Protein AF-A0A7X7BGN4-F1 (afdb_monomer)

Mean predicted aligned error: 4.78 Å

Sequence (142 aa):
SSTQMACIYAAIAAKGDIPAPRLLLSDEAAIWKEAVISDSNRVFLQQAMRATVEQTHRSAAYRDFAALAGKSGTVEASWDAELERVALDSWFIGFDLNRPDMVIAIQEQNVHKSPDRPSAALRFGQVYDLLYLDSSTARAGD

Foldseek 3Di:
DLVQVLQCCLCLLDVNFRWDDDDDPPDDTDTPGPNPDDPVVSVVQQVVQLCCCVPVVVVAADDPVFSKGKDKDKDQDAADPVVRGGWIKIWIWIATSVCSVDIDIDIDTRLVVDPVSDHPNNVNNVVCCCVPVVVVVVVVPD

Solvent-accessible surface area (backbone atoms only — not comparable to full-atom values): 7882 Å² total; per-residue (Å²): 109,59,67,59,51,25,30,57,51,34,14,52,58,56,86,11,35,25,52,47,90,79,84,56,87,88,56,80,89,48,76,66,41,74,67,78,44,53,71,70,58,28,53,52,48,49,53,56,19,27,46,36,17,67,62,78,34,32,94,39,35,50,51,95,93,52,55,45,24,28,49,77,50,75,42,84,75,49,79,33,78,92,76,74,41,71,28,28,29,25,31,20,38,34,33,30,72,83,55,51,86,52,59,50,53,39,76,38,74,49,26,69,78,44,93,81,49,67,44,18,44,38,51,53,26,51,53,50,46,54,64,63,54,58,54,57,66,68,66,75,77,118

Structure (mmCIF, N/CA/C/O backbone):
data_AF-A0A7X7BGN4-F1
#
_entry.id   AF-A0A7X7BGN4-F1
#
loop_
_atom_site.group_PDB
_atom_site.id
_atom_site.type_symbol
_atom_site.label_atom_id
_atom_site.label_alt_id
_atom_site.label_comp_id
_atom_site.label_asym_id
_atom_site.label_entity_id
_atom_site.label_seq_id
_atom_site.pdbx_PDB_ins_code
_atom_site.Cartn_x
_atom_site.Cartn_y
_atom_site.Cartn_z
_atom_site.occupancy
_atom_site.B_iso_or_equiv
_atom_site.auth_seq_id
_atom_site.auth_comp_id
_atom_site.auth_asym_id
_atom_site.auth_atom_id
_atom_site.pdbx_PDB_model_num
ATOM 1 N N . SER A 1 1 ? 10.219 -10.341 6.220 1.00 89.44 1 SER A N 1
ATOM 2 C CA . SER A 1 1 ? 8.954 -11.057 5.947 1.00 89.44 1 SER A CA 1
ATOM 3 C C . SER A 1 1 ? 7.877 -10.044 5.591 1.00 89.44 1 SER A C 1
ATOM 5 O O . SER A 1 1 ? 7.798 -9.028 6.275 1.00 89.44 1 SER A O 1
ATOM 7 N N . SER A 1 2 ? 7.066 -10.289 4.556 1.00 93.50 2 SER A N 1
ATOM 8 C CA . SER A 1 2 ? 5.952 -9.406 4.164 1.00 93.50 2 SER A CA 1
ATOM 9 C C . SER A 1 2 ? 4.864 -9.320 5.241 1.00 93.50 2 SER A C 1
ATOM 11 O O . SER A 1 2 ? 4.368 -8.229 5.510 1.00 93.50 2 SER A O 1
ATOM 13 N N . THR A 1 3 ? 4.570 -10.419 5.943 1.00 96.19 3 THR A N 1
ATOM 14 C CA . THR A 1 3 ? 3.618 -10.442 7.069 1.00 96.19 3 THR A CA 1
ATOM 15 C C . THR A 1 3 ? 4.040 -9.495 8.187 1.00 96.19 3 THR A C 1
ATOM 17 O O . THR A 1 3 ? 3.245 -8.686 8.652 1.00 96.19 3 THR A O 1
ATOM 20 N N . GLN A 1 4 ? 5.314 -9.541 8.588 1.00 96.06 4 GLN A N 1
ATOM 21 C CA . GLN A 1 4 ? 5.825 -8.655 9.636 1.00 96.06 4 GLN A CA 1
ATOM 22 C C . GLN A 1 4 ? 5.733 -7.181 9.219 1.00 96.06 4 GLN A C 1
ATOM 24 O O . GLN A 1 4 ? 5.376 -6.334 10.035 1.00 96.06 4 GLN A O 1
ATOM 29 N N . MET A 1 5 ? 6.008 -6.879 7.947 1.00 97.12 5 MET A N 1
ATOM 30 C CA . MET A 1 5 ? 5.860 -5.527 7.408 1.00 97.12 5 MET A CA 1
ATOM 31 C C . MET A 1 5 ? 4.402 -5.058 7.447 1.00 97.12 5 MET A C 1
ATOM 33 O O . MET A 1 5 ? 4.143 -3.945 7.897 1.00 97.12 5 MET A O 1
ATOM 37 N N . ALA A 1 6 ? 3.449 -5.906 7.049 1.00 97.50 6 ALA A N 1
ATOM 38 C CA . ALA A 1 6 ? 2.025 -5.592 7.143 1.00 97.50 6 ALA A CA 1
ATOM 39 C C . ALA A 1 6 ? 1.596 -5.314 8.596 1.00 97.50 6 ALA A C 1
ATOM 41 O O . ALA A 1 6 ? 0.932 -4.312 8.848 1.00 97.50 6 ALA A O 1
ATOM 42 N N . CYS A 1 7 ? 2.043 -6.124 9.564 1.00 97.06 7 CYS A N 1
ATOM 43 C CA . CYS A 1 7 ? 1.758 -5.898 10.986 1.00 97.06 7 CYS A CA 1
ATOM 44 C C . CYS A 1 7 ? 2.334 -4.571 11.504 1.00 97.06 7 CYS A C 1
ATOM 46 O O . CYS A 1 7 ? 1.651 -3.854 12.227 1.00 97.06 7 CYS A O 1
ATOM 48 N N . ILE A 1 8 ? 3.566 -4.210 11.126 1.00 97.81 8 ILE A N 1
ATOM 49 C CA . ILE A 1 8 ? 4.160 -2.918 11.514 1.00 97.81 8 ILE A CA 1
ATOM 50 C C . ILE A 1 8 ? 3.343 -1.756 10.933 1.00 97.81 8 ILE A C 1
ATOM 52 O O . ILE A 1 8 ? 3.027 -0.806 11.645 1.00 97.81 8 ILE A O 1
ATOM 56 N N . TYR A 1 9 ? 2.957 -1.834 9.657 1.00 98.19 9 TYR A N 1
ATOM 57 C CA . TYR A 1 9 ? 2.141 -0.798 9.016 1.00 98.19 9 TYR A CA 1
ATOM 58 C C . TYR A 1 9 ? 0.696 -0.758 9.541 1.00 98.19 9 TYR A C 1
ATOM 60 O O . TYR A 1 9 ? 0.066 0.297 9.483 1.00 98.19 9 TYR A O 1
ATOM 68 N N . ALA A 1 10 ? 0.185 -1.845 10.128 1.00 97.44 10 ALA A N 1
ATOM 69 C CA . ALA A 1 10 ? -1.107 -1.849 10.814 1.00 97.44 10 ALA A CA 1
ATOM 70 C C . ALA A 1 10 ? -1.140 -0.892 12.015 1.00 97.44 10 ALA A C 1
ATOM 72 O O . ALA A 1 10 ? -2.182 -0.291 12.267 1.00 97.44 10 ALA A O 1
ATOM 73 N N . ALA A 1 11 ? -0.004 -0.643 12.677 1.00 97.75 11 ALA A N 1
ATOM 74 C CA . ALA A 1 11 ? 0.075 0.390 13.712 1.00 97.75 11 ALA A CA 1
ATOM 75 C C . ALA A 1 11 ? -0.222 1.794 13.155 1.00 97.75 11 ALA A C 1
ATOM 77 O O . ALA A 1 11 ? -0.829 2.618 13.838 1.00 97.75 11 ALA A O 1
ATOM 78 N N . ILE A 1 12 ? 0.151 2.058 11.896 1.00 98.25 12 ILE A N 1
ATOM 79 C CA . ILE A 1 12 ? -0.150 3.323 11.214 1.00 98.25 12 ILE A CA 1
ATOM 80 C C . ILE A 1 12 ? -1.622 3.366 10.780 1.00 98.25 12 ILE A C 1
ATOM 82 O O . ILE A 1 12 ? -2.261 4.411 10.880 1.00 98.25 12 ILE A O 1
ATOM 86 N N . ALA A 1 13 ? -2.170 2.248 10.299 1.00 96.38 13 ALA A N 1
ATOM 87 C CA . ALA A 1 13 ? -3.560 2.163 9.852 1.00 96.38 13 ALA A CA 1
ATOM 88 C C . ALA A 1 13 ? -4.568 2.290 11.011 1.00 96.38 13 ALA A C 1
ATOM 90 O O . ALA A 1 13 ? -5.602 2.937 10.856 1.00 96.38 13 ALA A O 1
ATOM 91 N N . ALA A 1 14 ? -4.247 1.708 12.17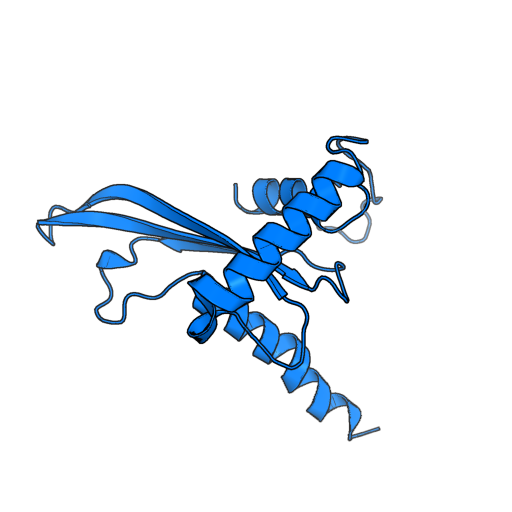0 1.00 86.81 14 ALA A N 1
ATOM 92 C CA . ALA A 1 14 ? -5.138 1.587 13.322 1.00 86.81 14 ALA A CA 1
ATOM 93 C C . ALA A 1 14 ? -4.778 2.566 14.4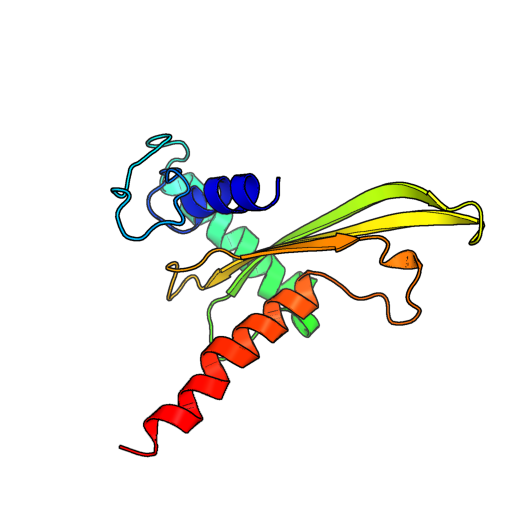60 1.00 86.81 14 ALA A C 1
ATOM 95 O O . ALA A 1 14 ? -4.664 3.767 14.236 1.00 86.81 14 ALA A O 1
ATOM 96 N N . LYS A 1 15 ? -4.659 2.078 15.704 1.00 90.31 15 LYS A N 1
ATOM 97 C CA . LYS A 1 15 ? -4.512 2.894 16.927 1.00 90.31 15 LYS A CA 1
ATOM 98 C C . LYS A 1 15 ? -3.081 2.948 17.480 1.00 90.31 15 LYS A C 1
ATOM 100 O O . LYS A 1 15 ? -2.893 3.198 18.661 1.00 90.31 15 LYS A O 1
ATOM 105 N N . GLY A 1 16 ? -2.077 2.724 16.635 1.00 95.81 16 GLY A N 1
ATOM 106 C CA . GLY A 1 16 ? -0.673 2.775 17.049 1.00 95.81 16 GLY A CA 1
ATOM 107 C C . GLY A 1 16 ? -0.114 1.479 17.640 1.00 95.81 16 GLY A C 1
ATOM 108 O O . GLY A 1 16 ? 1.051 1.462 18.028 1.00 95.81 16 GLY A O 1
ATOM 109 N N . ASP A 1 17 ? -0.895 0.397 17.651 1.00 97.19 17 ASP A N 1
ATOM 110 C CA . ASP A 1 17 ? -0.479 -0.923 18.137 1.00 97.19 17 ASP A CA 1
ATOM 111 C C . ASP A 1 17 ? -0.106 -1.858 16.980 1.00 97.19 17 ASP A C 1
ATOM 113 O O . ASP A 1 17 ? -0.729 -1.838 15.917 1.00 97.19 17 ASP A O 1
ATOM 117 N N . ILE A 1 18 ? 0.883 -2.725 17.201 1.00 97.62 18 ILE A N 1
ATOM 118 C CA . ILE A 1 18 ? 1.204 -3.830 16.294 1.00 97.62 18 ILE A CA 1
ATOM 119 C C . ILE A 1 18 ? 0.422 -5.068 16.754 1.00 97.62 18 ILE A C 1
ATOM 121 O O . ILE A 1 18 ? 0.698 -5.580 17.848 1.00 97.62 18 ILE A O 1
ATOM 125 N N . PRO A 1 19 ? -0.508 -5.601 15.942 1.00 95.38 19 PRO A N 1
ATOM 126 C CA . PRO A 1 19 ? -1.207 -6.837 16.267 1.00 95.38 19 PRO A CA 1
ATOM 127 C C . PRO A 1 19 ? -0.261 -8.039 16.168 1.00 95.38 19 PRO A C 1
ATOM 129 O O . PRO A 1 19 ? 0.626 -8.082 15.310 1.00 95.38 19 PRO A O 1
ATOM 132 N N . ALA A 1 20 ? -0.475 -9.044 17.014 1.00 95.75 20 ALA A N 1
ATOM 133 C CA . ALA A 1 20 ? 0.140 -10.349 16.823 1.00 95.75 20 ALA A CA 1
ATOM 134 C C . ALA A 1 20 ? -0.489 -11.019 15.583 1.00 95.75 20 ALA A C 1
ATOM 136 O O . ALA A 1 20 ? -1.716 -11.150 15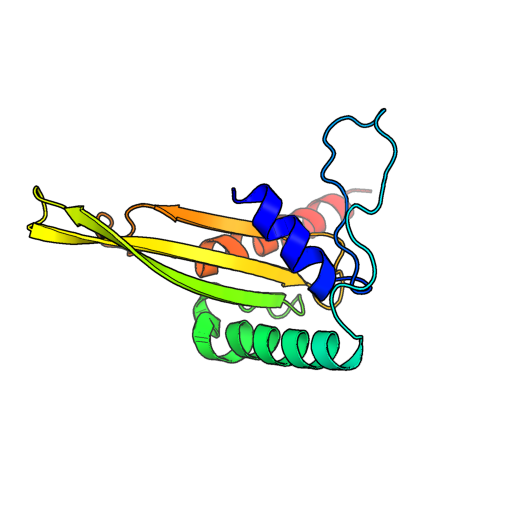.527 1.00 95.75 20 ALA A O 1
ATOM 137 N N . PRO A 1 21 ? 0.300 -11.424 14.567 1.00 95.31 21 PRO A N 1
ATOM 138 C CA . PRO A 1 21 ? -0.253 -12.106 13.405 1.00 95.31 21 PRO A CA 1
ATOM 139 C C . PRO A 1 21 ? -0.807 -13.474 13.813 1.00 95.31 21 PRO A C 1
ATOM 141 O O . PRO A 1 21 ? -0.109 -14.264 14.446 1.00 95.31 21 PRO A O 1
ATOM 144 N N . ARG A 1 22 ? -2.039 -13.767 13.392 1.00 95.12 22 ARG A N 1
ATOM 145 C CA . ARG A 1 22 ? -2.682 -15.078 13.538 1.00 95.12 22 ARG A CA 1
ATOM 146 C C . ARG A 1 22 ? -3.301 -15.511 12.216 1.00 95.12 22 ARG A C 1
ATOM 148 O O . ARG A 1 22 ? -3.629 -14.667 11.383 1.00 95.12 22 ARG A O 1
ATOM 155 N N . LEU A 1 23 ? -3.476 -16.816 12.047 1.00 96.31 23 LEU A N 1
ATOM 156 C CA . LEU A 1 23 ? -4.122 -17.393 10.866 1.00 96.31 23 LEU A CA 1
ATOM 157 C C . LEU A 1 23 ? -5.316 -18.272 11.240 1.00 96.31 23 LEU A C 1
ATOM 159 O O . LEU A 1 23 ? -6.317 -18.275 10.527 1.00 96.31 23 LEU A O 1
ATOM 163 N N . LEU A 1 24 ? -5.229 -19.008 12.351 1.00 97.69 24 LEU A N 1
ATOM 164 C CA . LEU A 1 24 ? -6.299 -19.901 12.772 1.00 97.69 24 LEU A CA 1
ATOM 165 C C . LEU A 1 24 ? -7.409 -19.108 13.456 1.00 97.69 24 LEU A C 1
ATOM 167 O O . LEU A 1 24 ? -7.161 -18.240 14.292 1.00 97.69 24 LEU A O 1
ATOM 171 N N . LEU A 1 25 ? -8.655 -19.444 13.125 1.00 95.38 25 LEU A N 1
ATOM 172 C CA . LEU A 1 25 ? -9.826 -18.807 13.726 1.00 95.38 25 LEU A CA 1
ATOM 173 C C . LEU A 1 25 ? -9.886 -19.026 15.246 1.00 95.38 25 LEU A C 1
ATOM 175 O O . LEU A 1 25 ? -10.361 -18.145 15.957 1.00 95.38 25 LEU A O 1
ATOM 179 N N . SER A 1 26 ? -9.388 -20.176 15.711 1.00 97.25 26 SER A N 1
ATOM 180 C CA . SER A 1 26 ? -9.313 -20.568 17.121 1.00 97.25 26 SER A CA 1
ATOM 181 C C . SER A 1 26 ? -8.304 -19.767 17.938 1.00 97.25 26 SER A C 1
ATOM 183 O O . SER A 1 26 ? -8.408 -19.761 19.161 1.00 97.25 26 SER A O 1
ATOM 185 N N . ASP A 1 27 ? -7.328 -19.126 17.291 1.00 97.19 27 ASP A N 1
ATOM 186 C CA . ASP A 1 27 ? -6.321 -18.340 17.996 1.00 97.19 27 ASP A CA 1
ATOM 187 C C . ASP A 1 27 ? -6.933 -17.010 18.437 1.00 97.19 27 ASP A C 1
ATOM 189 O O . ASP A 1 27 ? -7.567 -16.306 17.640 1.00 97.19 27 ASP A O 1
ATOM 193 N N . GLU A 1 28 ? -6.713 -16.642 19.696 1.00 96.31 28 GLU A N 1
ATOM 194 C CA . GLU A 1 28 ? -7.175 -15.365 20.230 1.00 96.31 28 GLU A CA 1
ATOM 195 C C . GLU A 1 28 ? -6.439 -14.190 19.572 1.00 96.31 28 GLU A C 1
ATOM 197 O O . GLU A 1 28 ? -5.244 -14.247 19.269 1.00 96.31 28 GLU A O 1
ATOM 202 N N . ALA A 1 29 ? -7.162 -13.094 19.338 1.00 94.88 29 ALA A N 1
ATOM 203 C CA . ALA A 1 29 ? -6.539 -11.854 18.900 1.00 94.88 29 ALA A CA 1
ATOM 204 C C . ALA A 1 29 ? -5.721 -11.261 20.053 1.00 94.88 29 ALA A C 1
ATOM 206 O O . ALA A 1 29 ? -6.225 -11.113 21.164 1.00 94.88 29 ALA A O 1
ATOM 207 N N . ALA A 1 30 ? -4.478 -10.878 19.772 1.00 95.88 30 ALA A N 1
ATOM 208 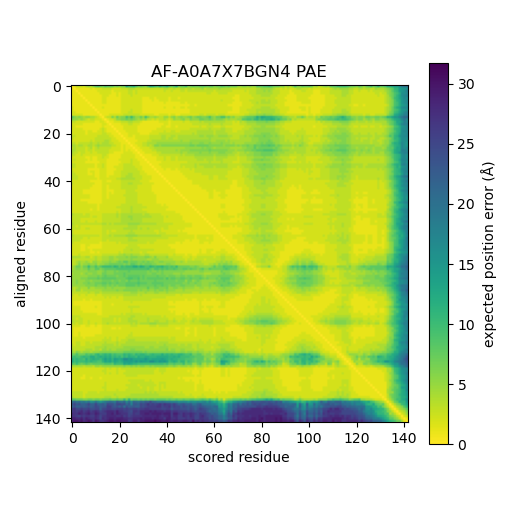C CA . ALA A 1 30 ? -3.589 -10.281 20.758 1.00 95.88 30 ALA A CA 1
ATOM 209 C C . ALA A 1 30 ? -2.841 -9.082 20.173 1.00 95.88 30 ALA A C 1
ATOM 211 O O . ALA A 1 30 ? -2.586 -9.002 18.967 1.00 95.88 30 ALA A O 1
ATOM 212 N N . ILE A 1 31 ? -2.454 -8.159 21.049 1.00 97.06 31 ILE A N 1
ATOM 213 C CA . ILE A 1 31 ? -1.527 -7.078 20.721 1.00 97.06 31 ILE A CA 1
ATOM 214 C C . ILE A 1 31 ? -0.110 -7.583 20.994 1.00 97.06 31 ILE A C 1
ATOM 216 O O . ILE A 1 31 ? 0.172 -8.121 22.062 1.00 97.06 31 ILE A O 1
ATOM 220 N N . TRP A 1 32 ? 0.790 -7.430 20.021 1.00 96.94 32 TRP A N 1
ATOM 221 C CA . TRP A 1 32 ? 2.195 -7.802 20.191 1.00 96.94 32 TRP A CA 1
ATOM 222 C C . TRP A 1 32 ? 3.031 -6.650 20.753 1.00 96.94 32 TRP A C 1
ATOM 224 O O . TRP A 1 32 ? 3.897 -6.866 21.604 1.00 96.94 32 TRP A O 1
ATOM 234 N N . LYS A 1 33 ? 2.798 -5.427 20.264 1.00 97.69 33 LYS A N 1
ATOM 235 C CA . LYS A 1 33 ? 3.459 -4.206 20.743 1.00 97.69 33 LYS A CA 1
ATOM 236 C C . LYS A 1 33 ? 2.444 -3.080 20.841 1.00 97.69 33 LYS A C 1
ATOM 238 O O . LYS A 1 33 ? 1.760 -2.798 19.863 1.00 97.69 33 LYS A O 1
ATOM 243 N N . GLU A 1 34 ? 2.395 -2.435 21.994 1.00 97.25 34 GLU A N 1
ATOM 244 C CA . GLU A 1 34 ? 1.486 -1.322 22.267 1.00 97.25 34 GLU A CA 1
ATOM 245 C C . GLU A 1 34 ? 2.155 0.023 21.972 1.00 97.25 34 GLU A C 1
ATOM 247 O O . GLU A 1 34 ? 3.364 0.174 22.175 1.00 97.25 34 GLU A O 1
ATOM 252 N N . ALA A 1 35 ? 1.361 0.993 21.515 1.00 96.38 35 ALA A N 1
ATOM 253 C CA . ALA A 1 35 ? 1.717 2.405 21.392 1.00 96.38 35 ALA A CA 1
ATOM 254 C C . ALA A 1 35 ? 3.078 2.669 20.712 1.00 96.38 35 ALA A C 1
ATOM 256 O O . ALA A 1 35 ? 3.840 3.547 21.125 1.00 96.38 35 ALA A O 1
ATOM 257 N N . VAL A 1 36 ? 3.393 1.929 19.642 1.00 98.06 36 VAL A N 1
ATOM 258 C CA . VAL A 1 36 ? 4.673 2.069 18.922 1.00 98.06 36 VAL A CA 1
ATOM 259 C C . VAL A 1 36 ? 4.773 3.378 18.136 1.00 98.06 36 VAL A C 1
ATOM 261 O O . VAL A 1 36 ? 5.855 3.755 17.687 1.00 98.06 36 VAL A O 1
ATOM 264 N N . ILE A 1 37 ? 3.648 4.072 17.956 1.00 97.69 37 ILE A N 1
ATOM 265 C CA . ILE A 1 37 ? 3.563 5.376 17.308 1.00 97.69 37 ILE A CA 1
ATOM 266 C C . ILE A 1 37 ? 2.502 6.242 17.996 1.00 97.69 37 ILE A C 1
ATOM 268 O O . ILE A 1 37 ? 1.422 5.766 18.342 1.00 97.69 37 ILE A O 1
ATOM 272 N N . SER A 1 38 ? 2.809 7.528 18.189 1.00 97.50 38 SER A N 1
ATOM 273 C CA . SER A 1 38 ? 1.842 8.499 18.708 1.00 97.50 38 SER A CA 1
ATOM 274 C C . SER A 1 38 ? 0.758 8.812 17.682 1.00 97.50 38 SER A C 1
ATOM 276 O O . SER A 1 38 ? 0.985 8.745 16.474 1.00 97.50 38 SER A O 1
ATOM 278 N N . ASP A 1 39 ? -0.403 9.257 18.157 1.00 96.81 39 ASP A N 1
ATOM 279 C CA . ASP A 1 39 ? -1.507 9.638 17.276 1.00 96.81 39 ASP A CA 1
ATOM 280 C C . ASP A 1 39 ? -1.132 10.775 16.308 1.00 96.81 39 ASP A C 1
ATOM 282 O O . ASP A 1 39 ? -1.407 10.700 15.111 1.00 96.81 39 ASP A O 1
ATOM 286 N N . SER A 1 40 ? -0.392 11.779 16.793 1.00 97.69 40 SER A N 1
ATOM 287 C CA . SER A 1 40 ? 0.103 12.886 15.966 1.00 97.69 40 SER A CA 1
ATOM 288 C C . SER A 1 40 ? 1.006 12.413 14.823 1.00 97.69 40 SER A C 1
ATOM 290 O O . SER A 1 40 ? 0.828 12.823 13.676 1.00 97.69 40 SER A O 1
ATOM 292 N N . ASN A 1 41 ? 1.948 11.511 15.112 1.00 98.38 41 ASN A N 1
ATOM 293 C CA . ASN A 1 41 ? 2.852 10.962 14.105 1.00 98.38 41 ASN A CA 1
ATOM 294 C C . ASN A 1 41 ? 2.111 10.025 13.151 1.00 98.38 41 ASN A C 1
ATOM 296 O O . ASN A 1 41 ? 2.403 10.002 11.958 1.00 98.38 41 ASN A O 1
ATOM 300 N N . ARG A 1 42 ? 1.123 9.282 13.653 1.00 97.50 42 ARG A N 1
ATOM 301 C CA . ARG A 1 42 ? 0.265 8.423 12.841 1.00 97.50 42 ARG A CA 1
ATOM 302 C C . ARG A 1 42 ? -0.506 9.235 11.803 1.00 97.50 42 ARG A C 1
ATOM 304 O O . ARG A 1 42 ? -0.441 8.903 10.623 1.00 97.50 42 ARG A O 1
ATOM 311 N N . VAL A 1 43 ? -1.172 10.315 12.212 1.00 97.62 43 VAL A N 1
ATOM 312 C CA . VAL A 1 43 ? -1.908 11.211 11.300 1.00 97.62 43 VAL A CA 1
ATOM 313 C C . VAL A 1 43 ? -0.971 11.834 10.265 1.00 97.62 43 VAL A C 1
ATOM 315 O O . VAL A 1 43 ? -1.286 11.837 9.075 1.00 97.62 43 VAL A O 1
ATOM 318 N N . PHE A 1 44 ? 0.210 12.290 10.690 1.00 98.44 44 PHE A N 1
ATOM 319 C CA . PHE A 1 44 ? 1.229 12.813 9.778 1.00 98.44 44 PHE A CA 1
ATOM 320 C C . PHE A 1 44 ? 1.647 11.778 8.716 1.00 98.44 44 PHE A C 1
ATOM 322 O O . PHE A 1 44 ? 1.667 12.081 7.521 1.00 98.44 44 PHE A O 1
ATOM 329 N N . LEU A 1 45 ? 1.928 10.535 9.124 1.00 98.56 45 LEU A N 1
ATOM 330 C CA . LEU A 1 45 ? 2.289 9.465 8.191 1.00 98.56 45 LEU A CA 1
ATOM 331 C C . LEU A 1 45 ? 1.136 9.102 7.255 1.00 98.56 45 LEU A C 1
ATOM 333 O O . LEU A 1 45 ? 1.369 8.932 6.062 1.00 98.56 45 LEU A O 1
ATOM 337 N N . GLN A 1 46 ? -0.099 9.028 7.753 1.00 98.38 46 GLN A N 1
ATOM 338 C CA . GLN A 1 46 ? -1.278 8.759 6.927 1.00 98.38 46 GLN A CA 1
ATOM 339 C C . GLN A 1 46 ? -1.446 9.807 5.816 1.00 98.38 46 GLN A C 1
ATOM 341 O O . GLN A 1 46 ? -1.685 9.443 4.665 1.00 98.38 46 GLN A O 1
ATOM 346 N N . GLN A 1 47 ? -1.240 11.091 6.122 1.00 98.38 47 GLN A N 1
ATOM 347 C CA . GLN A 1 47 ? -1.283 12.172 5.129 1.00 98.38 47 GLN A CA 1
ATOM 348 C C . GLN A 1 47 ? -0.174 12.030 4.075 1.00 98.38 47 GLN A C 1
ATOM 350 O O . GLN A 1 47 ? -0.444 12.104 2.875 1.00 98.38 47 GLN A O 1
ATOM 355 N N . ALA A 1 48 ? 1.064 11.757 4.496 1.00 98.50 48 ALA A N 1
ATOM 356 C CA . ALA A 1 48 ? 2.180 11.543 3.573 1.00 98.50 48 ALA A CA 1
ATOM 357 C C . ALA A 1 48 ? 1.980 10.295 2.684 1.00 98.50 48 ALA A C 1
ATOM 359 O O . ALA A 1 48 ? 2.270 10.302 1.482 1.00 98.50 48 ALA A O 1
ATOM 360 N N . MET A 1 49 ? 1.439 9.220 3.257 1.00 98.69 49 MET A N 1
ATOM 361 C CA . MET A 1 49 ? 1.102 7.990 2.538 1.00 98.69 49 MET A CA 1
ATOM 362 C C . MET A 1 49 ? -0.067 8.192 1.568 1.00 98.69 49 MET A C 1
ATOM 364 O O . MET A 1 49 ? -0.080 7.599 0.488 1.00 98.69 49 MET A O 1
ATOM 368 N N . ARG A 1 50 ? -1.031 9.056 1.901 1.00 98.50 50 ARG A N 1
ATOM 369 C CA . ARG A 1 50 ? -2.096 9.447 0.972 1.00 98.50 50 ARG A CA 1
ATOM 370 C C . ARG A 1 50 ? -1.539 10.224 -0.216 1.00 98.50 50 ARG A C 1
ATOM 372 O O . ARG A 1 50 ? -1.845 9.880 -1.355 1.00 98.50 50 ARG A O 1
ATOM 379 N N . ALA A 1 51 ? -0.653 11.191 0.027 1.00 98.50 51 ALA A N 1
ATOM 380 C CA . ALA A 1 51 ? 0.006 11.946 -1.039 1.00 98.50 51 ALA A CA 1
ATOM 381 C C . ALA A 1 51 ? 0.808 11.037 -1.991 1.00 98.50 51 ALA A C 1
ATOM 383 O O . ALA A 1 51 ? 0.787 11.238 -3.204 1.00 98.50 51 ALA A O 1
ATOM 384 N N . THR A 1 52 ? 1.445 9.984 -1.466 1.00 98.31 52 THR A N 1
ATOM 385 C CA . THR A 1 52 ? 2.139 8.972 -2.287 1.00 98.31 52 THR A CA 1
ATOM 386 C C . THR A 1 52 ? 1.196 8.323 -3.309 1.00 98.31 52 THR A C 1
ATOM 388 O O . THR A 1 52 ? 1.582 8.122 -4.461 1.00 98.31 52 THR A O 1
ATOM 391 N N . VAL A 1 53 ? -0.047 8.024 -2.923 1.00 98.50 53 VAL A N 1
ATOM 392 C CA . VAL A 1 53 ? -1.061 7.467 -3.831 1.00 98.50 53 VAL A CA 1
ATOM 393 C C . VAL A 1 53 ? -1.616 8.533 -4.773 1.00 98.50 53 VAL A C 1
ATOM 395 O O . VAL A 1 53 ? -1.718 8.293 -5.970 1.00 98.50 53 VAL A O 1
ATOM 398 N N . GLU A 1 54 ? -1.972 9.711 -4.263 1.00 98.31 54 GLU A N 1
ATOM 399 C CA . GLU A 1 54 ? -2.657 10.743 -5.053 1.00 98.31 54 GLU A CA 1
ATOM 400 C C . GLU A 1 54 ? -1.765 11.453 -6.070 1.00 98.31 54 GLU A C 1
ATOM 402 O O . GLU A 1 54 ? -2.286 11.965 -7.065 1.00 98.31 54 GLU A O 1
ATOM 407 N N . GLN A 1 55 ? -0.458 11.509 -5.804 1.00 97.75 55 GLN A N 1
ATOM 408 C CA . GLN A 1 55 ? 0.506 12.295 -6.570 1.00 97.75 55 GLN A CA 1
ATOM 409 C C . GLN A 1 55 ? 1.529 11.389 -7.258 1.00 97.75 55 GLN A C 1
ATOM 411 O O . GLN A 1 55 ? 1.616 11.383 -8.482 1.00 97.75 55 GLN A O 1
ATOM 416 N N . THR A 1 56 ? 2.285 10.594 -6.493 1.00 96.94 56 THR A N 1
ATOM 417 C CA . THR A 1 56 ? 3.409 9.811 -7.036 1.00 96.94 56 THR A CA 1
ATOM 418 C C . THR A 1 56 ? 2.945 8.604 -7.846 1.00 96.94 56 THR A C 1
ATOM 420 O O . THR A 1 56 ? 3.456 8.359 -8.933 1.00 96.94 56 THR A O 1
ATOM 423 N N . HIS A 1 57 ? 1.962 7.860 -7.335 1.00 97.38 57 HIS A N 1
ATOM 424 C CA . HIS A 1 57 ? 1.450 6.628 -7.950 1.00 97.38 57 HIS A CA 1
ATOM 425 C C . HIS A 1 57 ? 0.004 6.771 -8.414 1.00 97.38 57 HIS A C 1
ATOM 427 O O . HIS A 1 57 ? -0.747 5.795 -8.410 1.00 97.38 57 HIS A O 1
ATOM 433 N N . ARG A 1 58 ? -0.396 7.980 -8.830 1.00 97.62 58 ARG A N 1
ATOM 434 C CA .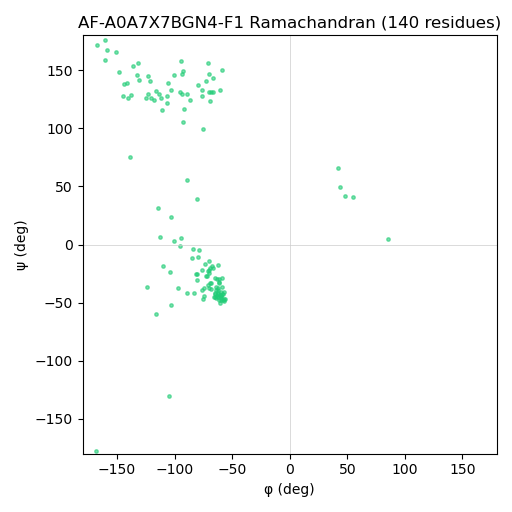 ARG A 1 58 ? -1.790 8.281 -9.182 1.00 97.62 58 ARG A CA 1
ATOM 435 C C . ARG A 1 58 ? -2.328 7.350 -10.264 1.00 97.62 58 ARG A C 1
ATOM 437 O O . ARG A 1 58 ? -3.395 6.778 -10.109 1.00 97.62 58 ARG A O 1
ATOM 444 N N . SER A 1 59 ? -1.579 7.137 -11.339 1.00 96.38 59 SER A N 1
ATOM 445 C CA . SER A 1 59 ? -2.015 6.259 -12.433 1.00 96.38 59 SER A CA 1
ATOM 446 C C . SER A 1 59 ? -2.095 4.775 -12.049 1.00 96.38 59 SER A C 1
ATOM 448 O O . SER A 1 59 ? -2.753 4.012 -12.746 1.00 96.38 59 SER A O 1
ATOM 450 N N . ALA A 1 60 ? -1.438 4.357 -10.963 1.00 96.88 60 ALA A N 1
ATOM 451 C CA . ALA A 1 60 ? -1.329 2.955 -10.570 1.00 96.88 60 ALA A CA 1
ATOM 452 C C . ALA A 1 60 ? -2.270 2.597 -9.408 1.00 96.88 60 ALA A C 1
ATOM 454 O O . ALA A 1 60 ? -3.062 1.65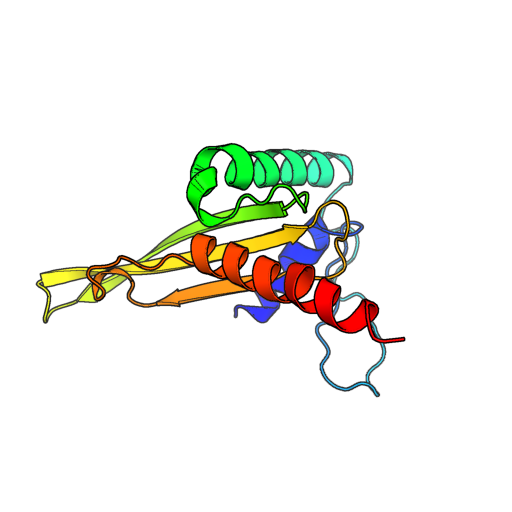8 -9.506 1.00 96.88 60 ALA A O 1
ATOM 455 N N . ALA A 1 61 ? -2.210 3.366 -8.321 1.00 97.81 61 ALA A N 1
ATOM 456 C CA . ALA A 1 61 ? -2.821 3.024 -7.040 1.00 97.81 61 ALA A CA 1
ATOM 457 C C . ALA A 1 61 ? -4.033 3.890 -6.668 1.00 97.81 61 ALA A C 1
ATOM 459 O O . ALA A 1 61 ? -4.798 3.494 -5.797 1.00 97.81 61 ALA A O 1
ATOM 460 N N . TYR A 1 62 ? -4.226 5.064 -7.276 1.00 98.38 62 TYR A N 1
ATOM 461 C CA . TYR A 1 62 ? -5.362 5.925 -6.932 1.00 98.38 62 TYR A CA 1
ATOM 462 C C . TYR A 1 62 ? -6.674 5.353 -7.470 1.00 98.38 62 TYR A C 1
ATOM 464 O O . TYR A 1 62 ? -6.722 4.853 -8.594 1.00 98.38 62 TYR A O 1
ATOM 472 N N . ARG A 1 63 ? -7.740 5.458 -6.673 1.00 97.69 63 ARG A N 1
ATOM 473 C CA . ARG A 1 63 ? -9.113 5.086 -7.028 1.00 97.69 63 ARG A CA 1
ATOM 474 C C . ARG A 1 63 ? -10.077 6.108 -6.437 1.00 97.69 63 ARG A C 1
ATOM 476 O O . ARG A 1 63 ? -9.904 6.501 -5.287 1.00 97.69 63 ARG A O 1
ATOM 483 N N . ASP A 1 64 ? -11.097 6.500 -7.197 1.00 97.00 64 ASP A N 1
ATOM 484 C CA . ASP A 1 64 ? -12.100 7.474 -6.734 1.00 97.00 64 ASP A CA 1
ATOM 485 C C . ASP A 1 64 ? -13.012 6.903 -5.639 1.00 97.00 64 ASP A C 1
ATOM 487 O O . ASP A 1 64 ? -13.548 7.641 -4.817 1.00 97.00 64 ASP A O 1
ATOM 491 N N . PHE A 1 65 ? -13.165 5.578 -5.596 1.00 96.19 65 PHE A N 1
ATOM 492 C CA . PHE A 1 65 ? -14.051 4.885 -4.661 1.00 96.19 65 PHE A CA 1
ATOM 493 C C . PHE A 1 65 ? -13.433 4.621 -3.273 1.00 96.19 65 PHE A C 1
ATOM 495 O O . PHE A 1 65 ? -14.116 4.075 -2.406 1.00 96.19 65 PHE A O 1
ATOM 502 N N . ALA A 1 66 ? -12.153 4.948 -3.049 1.00 97.06 66 ALA A N 1
ATOM 503 C CA . ALA A 1 66 ? -11.458 4.654 -1.793 1.00 97.06 66 ALA A CA 1
ATOM 504 C C . ALA A 1 66 ? -10.383 5.693 -1.438 1.00 97.06 66 ALA A C 1
ATOM 506 O O . ALA A 1 66 ? -9.682 6.237 -2.297 1.00 97.06 66 ALA A O 1
ATOM 507 N N . ALA A 1 67 ? -10.176 5.918 -0.139 1.00 98.06 67 ALA A N 1
ATOM 508 C CA . ALA A 1 67 ? -9.136 6.808 0.370 1.00 98.06 67 ALA A CA 1
ATOM 509 C C . ALA A 1 67 ? -7.821 6.041 0.581 1.00 98.06 67 ALA A C 1
ATOM 511 O O . ALA A 1 67 ? -7.237 6.032 1.662 1.00 98.06 67 ALA A O 1
ATOM 512 N N . LEU A 1 68 ? -7.346 5.389 -0.482 1.00 98.56 68 LEU A N 1
ATOM 513 C CA . LEU A 1 68 ? -6.135 4.573 -0.462 1.00 98.56 68 LEU A CA 1
ATOM 514 C C . LEU A 1 68 ? -4.889 5.386 -0.080 1.00 98.56 68 LEU A C 1
ATOM 516 O O . LEU A 1 68 ? -4.636 6.455 -0.639 1.00 98.56 68 LEU A O 1
ATOM 520 N N . ALA A 1 69 ? -4.091 4.852 0.836 1.00 98.69 69 ALA A N 1
ATOM 521 C CA . ALA A 1 69 ? -2.814 5.401 1.266 1.00 98.69 69 ALA A CA 1
ATOM 522 C C . ALA A 1 69 ? -1.759 4.294 1.279 1.00 98.69 69 ALA A C 1
ATOM 524 O O . ALA A 1 69 ? -2.055 3.137 1.580 1.00 98.69 69 ALA A O 1
ATOM 525 N N . GLY A 1 70 ? -0.513 4.630 0.955 1.00 98.38 70 GLY A N 1
ATOM 526 C CA . GLY A 1 70 ? 0.545 3.633 0.932 1.00 98.38 70 GLY A CA 1
ATOM 527 C C . GLY A 1 70 ? 1.946 4.206 0.846 1.00 98.38 70 GLY A C 1
ATOM 528 O O . GLY A 1 70 ? 2.150 5.399 0.640 1.00 98.38 70 GLY A O 1
ATOM 529 N N . LYS A 1 71 ? 2.929 3.324 1.000 1.00 98.31 71 LYS A N 1
ATOM 530 C CA . LYS A 1 71 ? 4.343 3.615 0.803 1.00 98.31 71 LYS A CA 1
ATOM 531 C C . LYS A 1 71 ? 4.890 2.704 -0.285 1.00 98.31 71 LYS A C 1
ATOM 533 O O . LYS A 1 71 ? 4.801 1.484 -0.177 1.00 98.31 71 LYS A O 1
ATOM 538 N N . SER A 1 72 ? 5.507 3.308 -1.297 1.00 97.31 72 SER A N 1
ATOM 539 C CA . SER A 1 72 ? 6.252 2.591 -2.330 1.00 97.31 72 SER A CA 1
ATOM 540 C C . SER A 1 72 ? 7.743 2.515 -2.006 1.00 97.31 72 SER A C 1
ATOM 542 O O . SER A 1 72 ? 8.286 3.382 -1.312 1.00 97.31 72 SER A O 1
ATOM 544 N N . GLY A 1 73 ? 8.434 1.549 -2.594 1.00 94.56 73 GLY A N 1
ATOM 545 C CA . GLY A 1 73 ? 9.890 1.489 -2.605 1.00 94.56 73 GLY A CA 1
ATOM 546 C C . GLY A 1 73 ? 10.403 0.589 -3.719 1.00 94.56 73 GLY A C 1
ATOM 547 O O . GLY A 1 73 ? 9.678 -0.273 -4.210 1.00 94.56 73 GLY A O 1
ATOM 548 N N . THR A 1 74 ? 11.655 0.794 -4.103 1.00 94.31 74 THR A N 1
ATOM 549 C CA . THR A 1 74 ? 12.406 -0.130 -4.953 1.00 94.31 74 THR A CA 1
ATOM 550 C C . THR A 1 74 ? 13.671 -0.542 -4.224 1.00 94.31 74 THR A C 1
ATOM 552 O O . THR A 1 74 ? 14.254 0.268 -3.502 1.00 94.31 74 THR A O 1
ATOM 555 N N . VAL A 1 75 ? 14.088 -1.789 -4.404 1.00 94.44 75 VAL A N 1
ATOM 556 C CA . VAL A 1 75 ? 15.339 -2.310 -3.848 1.00 94.44 75 VAL A CA 1
ATOM 557 C C . VAL A 1 75 ? 16.187 -2.844 -4.992 1.00 94.44 75 VAL A C 1
ATOM 559 O O . VAL A 1 75 ? 15.699 -3.626 -5.805 1.00 94.44 75 VAL A O 1
ATOM 562 N N . GLU A 1 76 ? 17.450 -2.429 -5.042 1.00 94.56 76 GLU A N 1
ATOM 563 C CA . GLU A 1 76 ? 18.479 -3.072 -5.861 1.00 94.56 76 GLU A CA 1
ATOM 564 C C . GLU A 1 76 ? 18.886 -4.373 -5.167 1.00 94.56 76 GLU A C 1
ATOM 566 O O . GLU A 1 76 ? 19.596 -4.365 -4.163 1.00 94.56 76 GLU A O 1
ATOM 571 N N . ALA A 1 77 ? 18.343 -5.493 -5.638 1.00 90.50 77 ALA A N 1
ATOM 572 C CA . ALA A 1 77 ? 18.432 -6.768 -4.939 1.00 90.50 77 ALA A CA 1
ATOM 573 C C . ALA A 1 77 ? 19.755 -7.495 -5.219 1.00 90.50 77 ALA A C 1
ATOM 575 O O . ALA A 1 77 ? 20.338 -8.100 -4.322 1.00 90.50 77 ALA A O 1
ATOM 576 N N . SER A 1 78 ? 20.209 -7.478 -6.474 1.00 92.25 78 SER A N 1
ATOM 577 C CA . SER A 1 78 ? 21.419 -8.179 -6.927 1.00 92.25 78 SE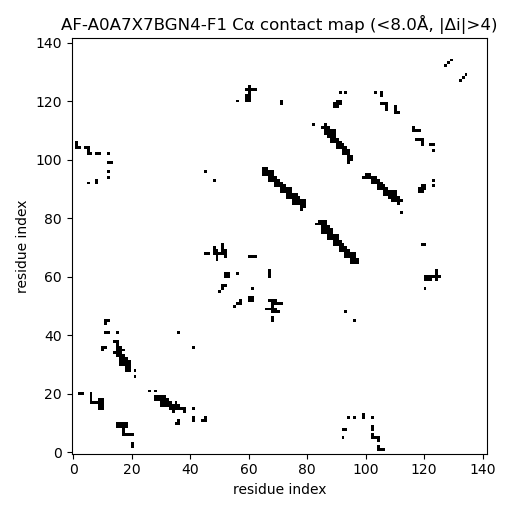R A CA 1
ATOM 578 C C . SER A 1 78 ? 21.829 -7.732 -8.337 1.00 92.25 78 SER A C 1
ATOM 580 O O . SER A 1 78 ? 21.199 -6.853 -8.923 1.00 92.25 78 SER A O 1
ATOM 582 N N . TRP A 1 79 ? 22.883 -8.332 -8.893 1.00 96.25 79 TRP A N 1
ATOM 583 C CA . TRP A 1 79 ? 23.236 -8.205 -10.308 1.00 96.25 79 TRP A CA 1
ATOM 584 C C . TRP A 1 79 ? 22.628 -9.356 -11.117 1.00 96.25 79 TRP A C 1
ATOM 586 O O . TRP A 1 79 ? 22.816 -10.522 -10.770 1.00 96.25 79 TRP A O 1
ATOM 596 N N . ASP A 1 80 ? 21.938 -9.031 -12.208 1.00 94.69 80 ASP A N 1
ATOM 597 C CA . ASP A 1 80 ? 21.451 -9.995 -13.189 1.00 94.69 80 ASP A CA 1
ATOM 598 C C . ASP A 1 80 ? 22.483 -10.147 -14.312 1.00 94.69 80 ASP A C 1
ATOM 600 O O . ASP A 1 80 ? 22.637 -9.264 -15.160 1.00 94.69 80 ASP A O 1
ATOM 604 N N . ALA A 1 81 ? 23.208 -11.267 -14.298 1.00 95.38 81 ALA A N 1
ATOM 605 C CA . ALA A 1 81 ? 24.263 -11.541 -15.268 1.00 95.38 81 ALA A CA 1
ATOM 606 C C . ALA A 1 81 ? 23.731 -11.854 -16.675 1.00 95.38 81 ALA A C 1
ATOM 608 O O . ALA A 1 81 ? 24.434 -11.593 -17.644 1.00 95.38 81 ALA A O 1
ATOM 609 N N . GLU A 1 82 ? 22.510 -12.384 -16.803 1.00 94.56 82 GLU A N 1
ATOM 610 C CA . GLU A 1 82 ? 21.920 -12.720 -18.107 1.00 94.56 82 GLU A CA 1
ATOM 611 C C . GLU A 1 82 ? 21.480 -11.459 -18.855 1.00 94.56 82 GLU A C 1
ATOM 613 O O . GLU A 1 82 ? 21.602 -11.372 -20.075 1.00 94.56 82 GLU A O 1
ATOM 618 N N . LEU A 1 83 ? 20.960 -10.476 -18.116 1.00 93.38 83 LEU A N 1
ATOM 619 C CA . LEU A 1 83 ? 20.443 -9.221 -18.669 1.00 93.38 83 LEU A CA 1
ATOM 620 C C . LEU A 1 83 ? 21.410 -8.037 -18.540 1.00 93.38 83 LEU A C 1
ATOM 622 O O . LEU A 1 83 ? 21.021 -6.911 -18.879 1.00 93.38 83 LEU A O 1
ATOM 626 N N . GLU A 1 84 ? 22.609 -8.292 -18.010 1.00 95.56 84 GLU A N 1
ATOM 627 C CA . GLU A 1 84 ? 23.669 -7.323 -17.712 1.00 95.56 84 GLU A CA 1
ATOM 628 C C . GLU A 1 84 ? 23.136 -6.040 -17.049 1.00 95.56 84 GLU A C 1
ATOM 630 O O . GLU A 1 84 ? 23.402 -4.917 -17.485 1.00 95.56 84 GLU A O 1
ATOM 635 N N . ARG A 1 85 ? 22.318 -6.194 -16.001 1.00 92.69 85 ARG A N 1
ATOM 636 C CA . ARG A 1 85 ? 21.708 -5.063 -15.284 1.00 92.69 85 ARG A CA 1
ATOM 637 C C . ARG A 1 85 ? 21.429 -5.374 -13.821 1.00 92.69 85 ARG A C 1
ATOM 639 O O . ARG A 1 85 ? 21.397 -6.527 -13.405 1.00 92.69 85 ARG A O 1
ATOM 646 N N . VAL A 1 86 ? 21.160 -4.332 -13.040 1.00 93.56 86 VAL A N 1
ATOM 647 C CA . VAL A 1 86 ? 20.741 -4.475 -11.641 1.00 93.56 86 VAL A CA 1
ATOM 648 C C . VAL A 1 86 ? 19.346 -5.096 -11.568 1.00 93.56 86 VAL A C 1
ATOM 650 O O . VAL A 1 86 ? 18.418 -4.651 -12.251 1.00 93.56 86 VAL A O 1
ATOM 653 N N . ALA A 1 87 ? 19.205 -6.114 -10.722 1.00 94.44 87 ALA A N 1
ATOM 654 C CA . ALA A 1 87 ? 17.931 -6.717 -10.394 1.00 94.44 87 ALA A CA 1
ATOM 655 C C . ALA A 1 87 ? 17.148 -5.824 -9.434 1.00 94.44 87 ALA A C 1
ATOM 657 O O . ALA A 1 87 ? 17.662 -5.423 -8.388 1.00 94.44 87 ALA A O 1
ATOM 658 N N . LEU A 1 88 ? 15.901 -5.523 -9.789 1.00 94.69 88 LEU A N 1
ATOM 659 C CA . LEU A 1 88 ? 15.053 -4.608 -9.036 1.00 94.69 88 LEU A CA 1
ATOM 660 C C . LEU A 1 88 ? 13.841 -5.333 -8.470 1.00 94.69 88 LEU A C 1
ATOM 662 O O . LEU A 1 88 ? 13.116 -6.000 -9.205 1.00 94.69 88 LEU A O 1
ATOM 666 N N . ASP A 1 89 ? 13.576 -5.109 -7.190 1.00 95.06 89 ASP A N 1
ATOM 667 C CA . ASP A 1 89 ? 12.329 -5.492 -6.541 1.00 95.06 89 ASP A CA 1
ATOM 668 C C . ASP A 1 89 ? 11.467 -4.247 -6.311 1.00 95.06 89 ASP A C 1
ATOM 670 O O . ASP A 1 89 ? 11.966 -3.197 -5.898 1.00 95.06 89 ASP A O 1
ATOM 674 N N . SER A 1 90 ? 10.161 -4.364 -6.547 1.00 96.44 90 SER A N 1
ATOM 675 C CA . SER A 1 90 ? 9.163 -3.330 -6.272 1.00 96.44 90 SER A CA 1
ATOM 676 C C . SER A 1 90 ? 8.384 -3.673 -5.007 1.00 96.44 90 SER A C 1
ATOM 678 O O . SER A 1 90 ? 7.898 -4.790 -4.852 1.00 96.44 90 SER A O 1
ATOM 680 N N . TRP A 1 91 ? 8.227 -2.698 -4.117 1.00 97.69 91 TRP A N 1
ATOM 681 C CA . TRP A 1 91 ? 7.445 -2.812 -2.892 1.00 97.69 91 TRP A CA 1
ATOM 682 C C . TRP A 1 91 ? 6.329 -1.780 -2.851 1.00 97.69 91 TRP A C 1
ATOM 684 O O . TRP A 1 91 ? 6.528 -0.608 -3.188 1.00 97.69 91 TRP A O 1
ATOM 694 N N . PHE A 1 92 ? 5.172 -2.206 -2.353 1.00 98.50 92 PHE A N 1
ATOM 695 C CA . PHE A 1 92 ? 4.094 -1.311 -1.966 1.00 98.50 92 PHE A CA 1
ATOM 696 C C . PHE A 1 92 ? 3.363 -1.860 -0.745 1.00 98.50 92 PHE A C 1
ATOM 698 O O . PHE A 1 92 ? 2.945 -3.016 -0.736 1.00 98.50 92 PHE A O 1
ATOM 705 N N . ILE A 1 93 ? 3.212 -1.030 0.286 1.00 98.69 93 ILE A N 1
ATOM 706 C CA . ILE A 1 93 ? 2.433 -1.363 1.481 1.00 98.69 93 ILE A CA 1
ATOM 707 C C . ILE A 1 93 ? 1.383 -0.282 1.681 1.00 98.69 93 ILE A C 1
ATOM 709 O O . ILE A 1 93 ? 1.734 0.896 1.733 1.00 98.69 93 ILE A O 1
ATOM 713 N N . GLY A 1 94 ? 0.113 -0.658 1.798 1.00 98.38 94 GLY A N 1
ATOM 714 C CA . GLY A 1 94 ? -0.971 0.314 1.908 1.00 98.38 94 GLY A CA 1
ATOM 715 C C . GLY A 1 94 ? -2.267 -0.238 2.487 1.00 98.38 94 GLY A C 1
ATOM 716 O O . GLY A 1 94 ? -2.382 -1.430 2.774 1.00 98.38 94 GLY A O 1
ATOM 717 N N . PHE A 1 95 ? -3.229 0.662 2.662 1.00 98.56 95 PHE A N 1
ATOM 718 C CA . PHE A 1 95 ? -4.558 0.426 3.231 1.00 98.56 95 PHE A CA 1
ATOM 719 C C . PHE A 1 95 ? -5.537 1.530 2.788 1.00 98.56 95 PHE A C 1
ATOM 721 O O . PHE A 1 95 ? -5.111 2.560 2.257 1.00 98.56 95 PHE A O 1
ATOM 728 N N . ASP A 1 96 ? -6.840 1.332 2.997 1.00 98.06 96 ASP A N 1
ATOM 729 C CA . ASP A 1 96 ? -7.857 2.382 2.845 1.00 98.06 96 ASP A CA 1
ATOM 730 C C . ASP A 1 96 ? -7.987 3.176 4.154 1.00 98.06 96 ASP A C 1
ATOM 732 O O . ASP A 1 96 ? -8.244 2.607 5.212 1.00 98.06 96 ASP A O 1
ATOM 736 N N . LEU A 1 97 ? -7.823 4.500 4.102 1.00 97.25 97 LEU A N 1
ATOM 737 C CA . LEU A 1 97 ? -7.990 5.368 5.271 1.00 97.25 97 LEU A CA 1
ATOM 738 C C . LEU A 1 97 ? -9.430 5.386 5.792 1.00 97.25 97 LEU A C 1
ATOM 740 O O . LEU A 1 97 ? -9.640 5.574 6.989 1.00 97.25 97 LEU A O 1
ATOM 744 N N . ASN A 1 98 ? -10.415 5.181 4.915 1.00 95.56 98 ASN A N 1
ATOM 745 C CA . ASN A 1 98 ? -11.824 5.155 5.306 1.00 95.56 98 ASN A CA 1
ATOM 746 C C . ASN A 1 98 ? -12.228 3.799 5.902 1.00 95.56 98 ASN A C 1
ATOM 748 O O . ASN A 1 98 ? -13.183 3.727 6.675 1.00 95.56 98 ASN A O 1
ATOM 752 N N . ARG A 1 99 ? -11.509 2.729 5.541 1.00 95.06 99 ARG A N 1
ATOM 753 C CA . ARG A 1 99 ? -11.717 1.354 6.010 1.00 95.06 99 ARG A CA 1
ATOM 754 C C . ARG A 1 99 ? -10.368 0.678 6.294 1.00 95.06 99 ARG A C 1
ATOM 756 O O . ARG A 1 99 ? -9.918 -0.148 5.505 1.00 95.06 99 ARG A O 1
ATOM 763 N N . PRO A 1 100 ? -9.700 1.015 7.413 1.00 93.31 100 PRO A N 1
ATOM 764 C CA . PRO A 1 100 ? -8.374 0.489 7.738 1.00 93.31 100 PRO A CA 1
ATOM 765 C C . PRO A 1 100 ? -8.440 -0.924 8.350 1.00 93.31 100 PRO A C 1
ATOM 767 O O . PRO A 1 100 ? -7.721 -1.235 9.298 1.00 93.31 100 PRO A O 1
ATOM 770 N N . ASP A 1 101 ? -9.328 -1.779 7.840 1.00 92.75 101 ASP A N 1
ATOM 771 C CA . ASP A 1 101 ? -9.520 -3.165 8.282 1.00 92.75 101 ASP A CA 1
ATOM 772 C C . ASP A 1 101 ? -8.553 -4.149 7.600 1.00 92.75 101 ASP A C 1
ATOM 774 O O . ASP A 1 101 ? -8.395 -5.283 8.055 1.00 92.75 101 ASP A O 1
ATOM 778 N N . MET A 1 102 ? -7.849 -3.702 6.554 1.00 95.94 102 MET A N 1
ATOM 779 C CA . MET A 1 102 ? -6.877 -4.501 5.816 1.00 95.94 102 MET A CA 1
ATOM 780 C C . MET A 1 102 ? -5.639 -3.685 5.416 1.00 95.94 102 MET A C 1
ATOM 782 O O . MET A 1 102 ? -5.725 -2.669 4.724 1.00 95.94 102 MET A O 1
ATOM 786 N N . VAL A 1 103 ? -4.459 -4.191 5.788 1.00 98.12 103 VAL A N 1
ATOM 787 C CA . VAL A 1 103 ? -3.157 -3.720 5.290 1.00 98.12 103 VAL A CA 1
ATOM 788 C C . VAL A 1 103 ? -2.598 -4.754 4.326 1.00 98.12 103 VAL A C 1
ATOM 790 O O . VAL A 1 103 ? -2.470 -5.926 4.675 1.00 98.12 103 VAL A O 1
ATOM 793 N N . ILE A 1 104 ? -2.224 -4.318 3.126 1.00 98.12 104 ILE A N 1
ATOM 794 C CA . ILE A 1 104 ? -1.656 -5.186 2.094 1.00 98.12 104 ILE A CA 1
ATOM 795 C C . ILE A 1 104 ? -0.194 -4.806 1.894 1.00 98.12 104 ILE A C 1
ATOM 797 O O . ILE A 1 104 ? 0.106 -3.647 1.617 1.00 98.12 104 ILE A O 1
ATOM 801 N N . ALA A 1 105 ? 0.703 -5.785 2.007 1.00 98.19 105 ALA A N 1
ATOM 802 C CA . ALA A 1 105 ? 2.111 -5.654 1.650 1.00 98.19 105 ALA A CA 1
ATOM 803 C C . ALA A 1 105 ? 2.408 -6.506 0.411 1.00 98.19 105 ALA A C 1
ATOM 805 O O . ALA A 1 105 ? 2.317 -7.731 0.463 1.00 98.19 105 ALA A O 1
ATOM 806 N N . ILE A 1 106 ? 2.776 -5.854 -0.690 1.00 97.75 106 ILE A N 1
ATOM 807 C CA . ILE A 1 106 ? 3.102 -6.496 -1.964 1.00 97.75 106 ILE A CA 1
ATOM 808 C C . ILE A 1 106 ? 4.585 -6.286 -2.256 1.00 97.75 106 ILE A C 1
ATOM 810 O O . ILE A 1 106 ? 5.076 -5.155 -2.224 1.00 97.75 106 ILE A O 1
ATOM 814 N N . GLN A 1 107 ? 5.271 -7.383 -2.571 1.00 96.12 107 GLN A N 1
ATOM 815 C CA . GLN A 1 107 ? 6.599 -7.389 -3.171 1.00 96.12 107 GLN A CA 1
ATOM 816 C C . GLN A 1 107 ? 6.495 -8.056 -4.539 1.00 96.12 107 GLN A C 1
ATOM 818 O O . GLN A 1 107 ? 6.056 -9.200 -4.638 1.00 96.12 107 GLN A O 1
ATOM 823 N N . GLU A 1 108 ? 6.931 -7.359 -5.579 1.00 94.81 108 GLU A N 1
ATOM 824 C CA . GLU A 1 108 ? 7.199 -7.959 -6.880 1.00 94.81 108 GLU A CA 1
ATOM 825 C C . GLU A 1 108 ? 8.705 -8.035 -7.080 1.00 94.81 108 GLU A C 1
ATOM 827 O O . GLU A 1 108 ? 9.399 -7.022 -7.006 1.00 94.81 108 GLU A O 1
ATOM 832 N N . GLN A 1 109 ? 9.212 -9.242 -7.303 1.00 93.62 109 GLN A N 1
ATOM 833 C CA . GLN A 1 109 ? 10.642 -9.469 -7.448 1.00 93.62 109 GLN A CA 1
ATOM 834 C C . GLN A 1 109 ? 11.067 -9.413 -8.907 1.00 93.62 109 GLN A C 1
ATOM 836 O O . GLN A 1 109 ? 10.318 -9.832 -9.790 1.00 93.62 109 GLN A O 1
ATOM 841 N N . ASN A 1 110 ? 12.302 -8.981 -9.147 1.00 93.31 110 ASN A N 1
ATOM 842 C CA . ASN A 1 110 ? 12.921 -8.993 -10.472 1.00 93.31 110 ASN A CA 1
ATOM 843 C C . ASN A 1 110 ? 12.105 -8.253 -11.553 1.00 93.31 110 ASN A C 1
ATOM 845 O O . ASN A 1 110 ? 12.004 -8.705 -12.698 1.00 93.31 110 ASN A O 1
ATOM 849 N N . VAL A 1 111 ? 11.517 -7.102 -11.212 1.00 94.31 111 VAL A N 1
ATOM 850 C CA . VAL A 1 111 ? 10.654 -6.326 -12.123 1.00 94.31 111 VAL A CA 1
ATOM 851 C C . VAL A 1 111 ? 11.397 -5.821 -13.364 1.00 94.31 111 VAL A C 1
ATOM 853 O O . VAL A 1 111 ? 10.776 -5.508 -14.377 1.00 94.31 111 VAL A O 1
ATOM 856 N N . 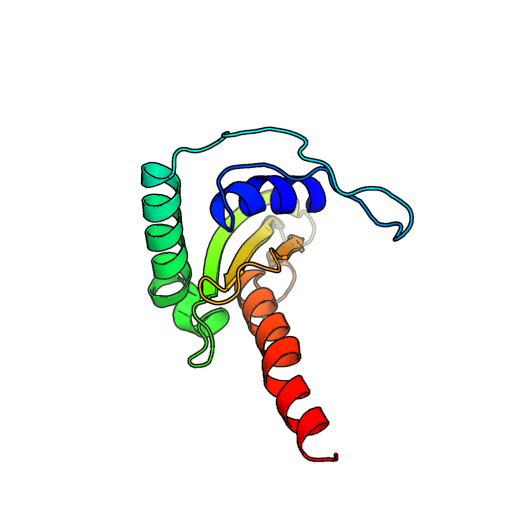HIS A 1 112 ? 12.733 -5.799 -13.324 1.00 90.81 112 HIS A N 1
ATOM 857 C CA . HIS A 1 112 ? 13.611 -5.477 -14.454 1.00 90.81 112 HIS A CA 1
ATOM 858 C C . HIS A 1 112 ? 13.573 -6.512 -15.588 1.00 90.81 112 HIS A C 1
ATOM 860 O O . HIS A 1 112 ? 13.972 -6.176 -16.706 1.00 90.81 112 HIS A O 1
ATOM 866 N N . LYS A 1 113 ? 13.122 -7.748 -15.315 1.00 91.81 113 LYS A N 1
ATOM 867 C CA . LYS A 1 113 ? 13.004 -8.822 -16.316 1.00 91.81 113 LYS A CA 1
ATOM 868 C C . LYS A 1 113 ? 11.800 -8.653 -17.237 1.00 91.81 113 LYS A C 1
ATOM 870 O O . LYS A 1 113 ? 11.790 -9.215 -18.327 1.00 91.81 113 LYS A O 1
ATOM 875 N N . SER A 1 114 ? 10.785 -7.907 -16.809 1.00 88.12 114 SER A N 1
ATOM 876 C CA . SER A 1 114 ? 9.573 -7.710 -17.598 1.00 88.12 114 SER A CA 1
ATOM 877 C C . SER A 1 114 ? 9.648 -6.409 -18.406 1.00 88.12 114 SER A C 1
ATOM 879 O O . SER A 1 114 ? 9.958 -5.358 -17.833 1.00 88.12 114 SER A O 1
ATOM 881 N N . PRO A 1 115 ? 9.335 -6.437 -19.716 1.00 79.94 115 PRO A N 1
ATOM 882 C CA . PRO A 1 115 ? 9.282 -5.228 -20.538 1.00 79.94 115 PRO A CA 1
ATOM 883 C C . PRO A 1 115 ? 8.201 -4.251 -20.056 1.00 79.94 115 PRO A C 1
ATOM 885 O O . PRO A 1 115 ? 8.398 -3.040 -20.146 1.00 79.94 115 PRO A O 1
ATOM 888 N N . ASP A 1 116 ? 7.123 -4.769 -19.462 1.00 82.81 116 ASP A N 1
ATOM 889 C CA . ASP A 1 116 ? 6.004 -3.980 -18.936 1.00 82.81 116 ASP A CA 1
ATOM 890 C C . ASP A 1 116 ? 6.307 -3.348 -17.567 1.00 82.81 116 ASP A C 1
ATOM 892 O O . ASP A 1 116 ? 5.486 -2.593 -17.051 1.00 82.81 116 ASP A O 1
ATOM 896 N N . ARG A 1 117 ? 7.475 -3.660 -16.975 1.00 72.81 117 ARG A N 1
ATOM 897 C CA . ARG A 1 117 ? 7.953 -3.160 -15.671 1.00 72.81 117 ARG A CA 1
ATOM 898 C C . ARG A 1 117 ? 6.833 -3.131 -14.621 1.00 72.81 117 ARG A C 1
ATOM 900 O O . ARG A 1 117 ? 6.417 -2.048 -14.193 1.00 72.81 117 ARG A O 1
ATOM 907 N N . PRO A 1 118 ? 6.316 -4.308 -14.227 1.00 84.50 118 PRO A N 1
ATOM 908 C CA . PRO A 1 118 ? 5.218 -4.390 -13.285 1.00 84.50 118 PRO A CA 1
ATOM 909 C C . PRO A 1 118 ? 5.632 -3.714 -11.971 1.00 84.50 118 PRO A C 1
ATOM 911 O O . PRO A 1 118 ? 6.818 -3.608 -11.642 1.00 84.50 118 PRO A O 1
ATOM 914 N N . SER A 1 119 ? 4.649 -3.156 -11.269 1.00 93.94 119 SER A N 1
ATOM 915 C CA . SER A 1 119 ? 4.899 -2.465 -10.011 1.00 93.94 119 SER A CA 1
ATOM 916 C C . SER A 1 119 ? 3.936 -2.936 -8.939 1.00 93.94 119 SER A C 1
ATOM 918 O O . SER A 1 119 ? 2.730 -3.080 -9.167 1.00 93.94 119 SER A O 1
ATOM 920 N N . ALA A 1 120 ? 4.457 -3.067 -7.722 1.00 97.38 120 ALA A N 1
ATOM 921 C CA . ALA A 1 120 ? 3.653 -3.398 -6.557 1.00 97.38 120 ALA A CA 1
ATOM 922 C C . ALA A 1 120 ? 2.542 -2.355 -6.305 1.00 97.38 120 ALA A C 1
ATOM 924 O O . ALA A 1 120 ? 1.474 -2.709 -5.812 1.00 97.38 120 ALA A O 1
ATOM 925 N N . ALA A 1 121 ? 2.751 -1.090 -6.697 1.00 97.88 121 ALA A N 1
ATOM 926 C CA . ALA A 1 121 ? 1.734 -0.037 -6.624 1.00 97.88 121 ALA A CA 1
ATOM 927 C C . ALA A 1 121 ? 0.538 -0.314 -7.549 1.00 97.88 121 ALA A C 1
ATOM 929 O O . ALA A 1 121 ? -0.612 -0.146 -7.147 1.00 97.88 121 ALA A O 1
ATOM 930 N N . LEU A 1 122 ? 0.802 -0.772 -8.778 1.00 97.06 122 LEU A N 1
ATOM 931 C CA . LEU A 1 122 ? -0.252 -1.152 -9.718 1.00 97.06 122 LEU A CA 1
ATOM 932 C C . LEU A 1 122 ? -1.032 -2.359 -9.196 1.00 97.06 122 LEU A C 1
ATOM 934 O O . LEU A 1 122 ? -2.262 -2.340 -9.201 1.00 97.06 122 LEU A O 1
ATOM 938 N N . ARG A 1 123 ? -0.327 -3.382 -8.694 1.00 97.69 123 ARG A N 1
ATOM 939 C CA . ARG A 1 123 ? -0.972 -4.555 -8.086 1.00 97.69 123 ARG A CA 1
ATOM 940 C C . ARG A 1 123 ? -1.848 -4.174 -6.910 1.00 97.69 123 ARG A C 1
ATOM 942 O O . ARG A 1 123 ? -2.966 -4.659 -6.814 1.00 97.69 123 ARG A O 1
ATOM 949 N N . PHE A 1 124 ? -1.372 -3.274 -6.056 1.00 98.19 124 PHE A N 1
ATOM 950 C CA . PHE A 1 124 ? -2.146 -2.773 -4.929 1.00 98.19 124 PHE A CA 1
ATOM 951 C C . PHE A 1 124 ? -3.474 -2.153 -5.387 1.00 98.19 124 PHE A C 1
ATOM 953 O O . PHE A 1 124 ? -4.521 -2.518 -4.857 1.00 98.19 124 PHE A O 1
ATOM 960 N N . GLY A 1 125 ? -3.455 -1.298 -6.416 1.00 97.62 125 GLY A N 1
ATOM 961 C CA . GLY A 1 125 ? -4.682 -0.749 -7.003 1.00 97.62 125 GLY A CA 1
ATOM 962 C C . GLY A 1 125 ? -5.619 -1.830 -7.558 1.00 97.62 125 GLY A C 1
ATOM 963 O O . GLY A 1 125 ? -6.812 -1.810 -7.269 1.00 97.62 125 GLY A O 1
ATOM 964 N N . GLN A 1 126 ? -5.075 -2.812 -8.286 1.00 96.94 126 GLN A N 1
ATOM 965 C CA . GLN A 1 126 ? -5.845 -3.928 -8.855 1.00 96.94 126 GLN A CA 1
ATOM 966 C C . GLN A 1 126 ? -6.518 -4.800 -7.786 1.00 96.94 126 GLN A C 1
ATOM 968 O O . GLN A 1 126 ? -7.647 -5.243 -7.981 1.00 96.94 126 GLN A O 1
ATOM 973 N N . VAL A 1 127 ? -5.862 -5.036 -6.644 1.00 96.94 127 VAL A N 1
ATOM 974 C CA . VAL A 1 127 ? -6.491 -5.764 -5.532 1.00 96.94 127 VAL A CA 1
ATOM 975 C C . VAL A 1 127 ? -7.716 -5.008 -5.011 1.00 96.94 127 VAL A C 1
ATOM 977 O O . VAL A 1 127 ? -8.751 -5.624 -4.774 1.00 96.94 127 VAL A O 1
ATOM 980 N N . TYR A 1 128 ? -7.647 -3.681 -4.881 1.00 96.56 128 TYR A N 1
ATOM 981 C CA . TYR A 1 128 ? -8.806 -2.891 -4.454 1.00 96.56 128 TYR A CA 1
ATOM 982 C C . TYR A 1 128 ? -9.920 -2.836 -5.500 1.00 96.56 128 TYR A C 1
ATOM 984 O O . TYR A 1 128 ? -11.085 -2.843 -5.109 1.00 96.56 128 TYR A O 1
ATOM 992 N N . ASP A 1 129 ? -9.598 -2.853 -6.796 1.00 96.62 129 ASP A N 1
ATOM 993 C CA . ASP A 1 129 ? -10.614 -3.008 -7.846 1.00 96.62 129 ASP A CA 1
ATOM 994 C C . ASP A 1 129 ? -11.407 -4.304 -7.642 1.00 96.62 129 ASP A C 1
ATOM 996 O O . ASP A 1 129 ? -12.634 -4.275 -7.590 1.00 96.62 129 ASP A O 1
ATOM 1000 N N . LEU A 1 130 ? -10.715 -5.429 -7.429 1.00 96.00 130 LEU A N 1
ATOM 1001 C CA . LEU A 1 130 ? -11.358 -6.722 -7.178 1.00 96.00 130 LEU A CA 1
ATOM 1002 C C . LEU A 1 130 ? -12.207 -6.700 -5.903 1.00 96.00 130 LEU A C 1
ATOM 1004 O O . LEU A 1 130 ? -13.361 -7.111 -5.909 1.00 96.00 130 LEU A O 1
ATOM 1008 N N . LEU A 1 131 ? -11.666 -6.192 -4.798 1.00 94.06 131 LEU A N 1
ATOM 1009 C CA . LEU A 1 131 ? -12.373 -6.238 -3.519 1.00 94.06 131 LEU A CA 1
ATOM 1010 C C . LEU A 1 131 ? -13.595 -5.311 -3.480 1.00 94.06 131 LEU A C 1
ATOM 1012 O O . LEU A 1 131 ? -14.591 -5.631 -2.827 1.00 94.06 131 LEU A O 1
ATOM 1016 N N . TYR A 1 132 ? -13.518 -4.130 -4.101 1.00 93.69 132 TYR A N 1
ATOM 1017 C CA . TYR A 1 132 ? -14.519 -3.073 -3.908 1.00 93.69 132 TYR A CA 1
ATOM 1018 C C . TYR A 1 132 ? -15.486 -2.939 -5.087 1.00 93.69 132 TYR A C 1
ATOM 1020 O O . TYR A 1 132 ? -16.600 -2.460 -4.882 1.00 93.69 132 TYR A O 1
ATOM 1028 N N . LEU A 1 133 ? -15.102 -3.365 -6.295 1.00 87.56 133 LEU A N 1
ATOM 1029 C CA . LEU A 1 133 ? -15.985 -3.316 -7.464 1.00 87.56 133 LEU A CA 1
ATOM 1030 C C . LEU A 1 133 ? -16.687 -4.654 -7.710 1.00 87.56 133 LEU A C 1
ATOM 1032 O O . LEU A 1 133 ? -17.876 -4.651 -8.018 1.00 87.56 133 LEU A O 1
ATOM 1036 N N . ASP A 1 134 ? -16.023 -5.789 -7.486 1.00 66.81 134 ASP A N 1
ATOM 1037 C CA . ASP A 1 134 ? -16.642 -7.117 -7.662 1.00 66.81 134 ASP A CA 1
ATOM 1038 C C . ASP A 1 134 ? -17.649 -7.446 -6.537 1.00 66.81 134 ASP A C 1
ATOM 1040 O O . ASP A 1 134 ? -18.543 -8.273 -6.677 1.00 66.81 134 ASP A O 1
ATOM 1044 N N . SER A 1 135 ? -17.588 -6.722 -5.415 1.00 56.75 135 SER A N 1
ATOM 1045 C CA . S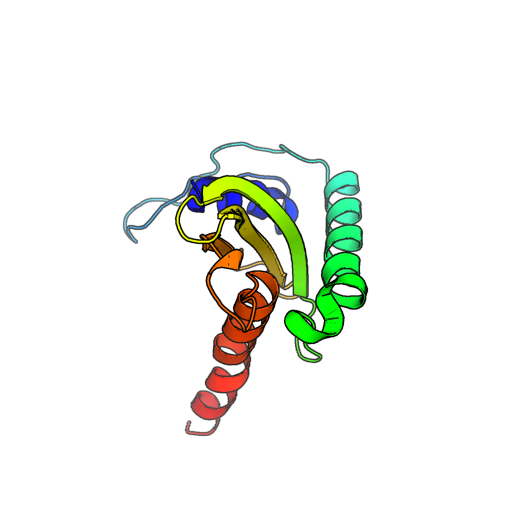ER A 1 135 ? -18.599 -6.796 -4.351 1.00 56.75 135 SER A CA 1
ATOM 1046 C C . SER A 1 135 ? -19.877 -5.996 -4.647 1.00 56.75 135 SER A C 1
ATOM 1048 O O . SER A 1 135 ? -20.875 -6.156 -3.939 1.00 56.75 135 SER A O 1
ATOM 1050 N N . SER A 1 136 ? -19.883 -5.157 -5.690 1.00 54.03 136 SER A N 1
ATOM 1051 C CA . SER A 1 136 ? -21.070 -4.397 -6.112 1.00 54.03 136 SER A CA 1
ATOM 1052 C C . SER A 1 136 ? -22.044 -5.218 -6.967 1.00 54.03 136 SER A C 1
ATOM 1054 O O . SER A 1 136 ? -23.246 -4.968 -6.933 1.00 54.03 136 SER A O 1
ATOM 1056 N N . THR A 1 137 ? -21.559 -6.249 -7.664 1.00 49.00 137 THR A N 1
ATOM 1057 C CA . THR A 1 137 ? -22.379 -7.190 -8.446 1.00 49.00 137 THR A CA 1
ATOM 1058 C C . THR A 1 137 ? -23.027 -8.266 -7.572 1.00 49.00 137 THR A C 1
ATOM 1060 O O . THR A 1 137 ? -24.145 -8.684 -7.857 1.00 49.00 137 THR A O 1
ATOM 1063 N N . ALA A 1 138 ? -22.392 -8.657 -6.462 1.00 47.59 138 ALA A N 1
ATOM 1064 C CA . ALA A 1 138 ? -22.934 -9.650 -5.530 1.00 47.59 138 ALA A CA 1
ATOM 1065 C C . ALA A 1 138 ? -24.137 -9.155 -4.698 1.00 47.59 138 ALA A C 1
ATOM 1067 O O . ALA A 1 138 ? -24.924 -9.967 -4.233 1.00 47.59 138 ALA A O 1
ATOM 1068 N N . ARG A 1 139 ? -24.309 -7.836 -4.513 1.00 48.34 139 ARG A N 1
ATOM 1069 C CA . ARG A 1 139 ? -25.406 -7.250 -3.706 1.00 48.34 139 ARG A CA 1
ATOM 1070 C C . ARG A 1 139 ? -26.643 -6.832 -4.506 1.00 48.34 139 ARG A C 1
ATOM 1072 O O . ARG A 1 139 ? -27.595 -6.332 -3.921 1.00 48.34 139 ARG A O 1
ATOM 1079 N N . ALA A 1 140 ? -26.628 -6.998 -5.826 1.00 48.50 140 ALA A N 1
ATOM 1080 C CA . ALA A 1 140 ? -27.771 -6.702 -6.694 1.00 48.50 140 ALA A CA 1
ATOM 1081 C C . ALA A 1 140 ? -28.653 -7.940 -6.975 1.00 48.50 140 ALA A C 1
ATOM 1083 O O . ALA A 1 140 ? -29.565 -7.860 -7.796 1.00 48.50 140 ALA A O 1
ATOM 1084 N N . GLY A 1 141 ? -28.354 -9.076 -6.332 1.00 50.62 141 GLY A N 1
ATOM 1085 C CA . GLY A 1 141 ? -29.042 -10.358 -6.513 1.00 50.62 141 GLY A CA 1
ATOM 1086 C C . GLY A 1 141 ? -29.856 -10.852 -5.312 1.00 50.62 141 GLY A C 1
ATOM 1087 O O . GLY A 1 141 ? -30.362 -11.969 -5.398 1.00 50.62 141 GLY A O 1
ATOM 1088 N N . ASP A 1 142 ? -29.992 -10.047 -4.251 1.00 40.88 142 ASP A N 1
ATOM 1089 C CA . ASP A 1 142 ? -30.771 -10.370 -3.042 1.00 40.88 142 ASP A CA 1
ATOM 1090 C C . ASP A 1 142 ? -32.046 -9.516 -2.940 1.00 40.88 142 ASP A C 1
ATOM 1092 O O . ASP A 1 142 ? -31.946 -8.273 -3.089 1.00 40.88 142 ASP A O 1
#

pLDDT: mean 92.9, std 11.51, range [40.88, 98.69]

Nearest PDB structures (foldseek):
  4bl3-assembly1_A  TM=9.033E-01  e=1.476E-08  Staphylococcus aureus
  4cpk-assembly1_A  TM=9.095E-01  e=2.864E-08  Staphylococcus aureus subsp. aureus Mu50
  4bl3-assembly2_B  TM=9.151E-01  e=2.539E-08  Staphylococcus aureus
  4bl2-assembly2_B  TM=9.085E-01  e=2.539E-08  Staphylococcus aureus
  4bl2-assembly1_A  TM=8.961E-01  e=2.390E-08  Staphylococcus aureus

Secondary structure (DSSP, 8-state):
-HHHHHHHHHHHHTTSPEEPP--STTSPP-EEES-SS-HHHHHHHHHHHHHIIIIITHHHH--TTS-EEEEEEEEEEEEETTTTEEEEEEEEEEEESS-TT--EEEEE--GGG-TT---HHHHHHHHHHHHHHHHHHHTT--

Radius of gyration: 17.02 Å; Cα contacts (8 Å, |Δi|>4): 241; chains: 1; bounding box: 55×34×43 Å